Protein AF-I9AZZ5-F1 (afdb_monomer)

Nearest PDB structures (foldseek):
  7ktr-assembly1_F  TM=6.116E-01  e=5.425E+00  Homo sapiens
  7kts-assembly1_F  TM=6.116E-01  e=5.425E+00  Homo sapiens
  6tvh-assembly1_A  TM=5.166E-01  e=7.230E+00  Nematostella vectensis
  6tvh-assembly2_B  TM=5.058E-01  e=7.230E+00  Nematostella vectensis

Organism: NCBI:txid997881

Mean predicted aligned error: 4.33 Å

Sequence (51 aa):
MIPLEQCATILNKGKKKYDNEKVKIIRQYLYLLAELQIENEKIELTKKQEL

Secondary structure (DSSP, 8-state):
---HHHHHHHHTTSSS---HHHHHHHHHHHHHHHHHHHHHHHHHHHHHH--

Radius of gyration: 15.72 Å; Cα contacts (8 Å, |Δi|>4): 16; chains: 1; bounding box: 35×23×35 Å

Structure (mmCIF, N/CA/C/O backbone):
data_AF-I9AZZ5-F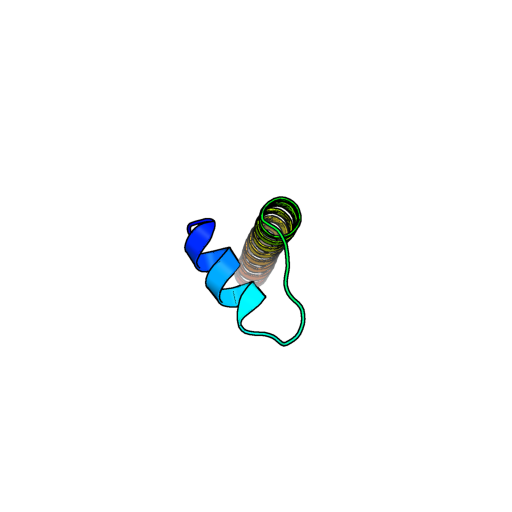1
#
_entry.id   AF-I9AZZ5-F1
#
loop_
_atom_site.group_PDB
_atom_site.id
_atom_site.type_symbol
_atom_site.label_atom_id
_atom_site.label_alt_id
_atom_site.label_comp_id
_atom_site.label_asym_id
_atom_site.label_entity_id
_atom_site.label_seq_id
_atom_site.pdbx_PDB_ins_code
_atom_site.Cartn_x
_atom_site.Cartn_y
_atom_site.Cartn_z
_atom_site.occupancy
_atom_site.B_iso_or_equiv
_atom_site.auth_seq_id
_atom_site.auth_comp_id
_atom_site.auth_asym_id
_atom_site.auth_atom_id
_atom_site.pdbx_PDB_model_num
ATOM 1 N N . MET A 1 1 ? -0.700 6.928 -8.851 1.00 86.44 1 MET A N 1
ATOM 2 C CA . MET A 1 1 ? -0.915 6.822 -7.388 1.00 86.44 1 MET A CA 1
ATOM 3 C C . MET A 1 1 ? -2.393 7.022 -7.078 1.00 86.44 1 MET A C 1
ATOM 5 O O . MET A 1 1 ? -3.013 7.869 -7.706 1.00 86.44 1 MET A O 1
ATOM 9 N N . ILE A 1 2 ? -2.958 6.261 -6.141 1.00 93.56 2 ILE A N 1
ATOM 10 C CA . ILE A 1 2 ? -4.345 6.412 -5.680 1.00 93.56 2 ILE A CA 1
ATOM 11 C C . ILE A 1 2 ? -4.508 7.559 -4.649 1.00 93.56 2 ILE A C 1
ATOM 13 O O . ILE A 1 2 ? -3.606 7.791 -3.823 1.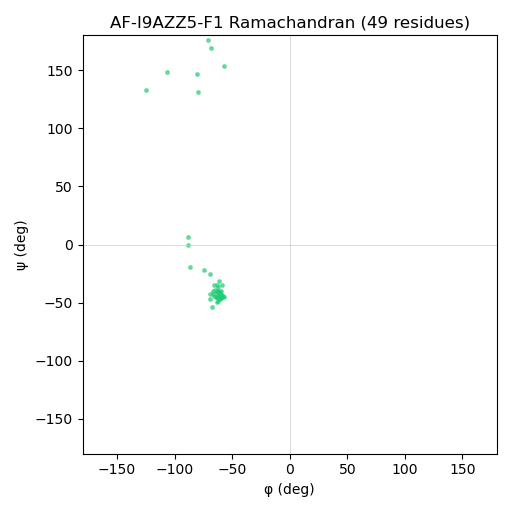00 93.56 2 ILE A O 1
ATOM 17 N N . PRO A 1 3 ? -5.658 8.264 -4.647 1.00 96.69 3 PRO A N 1
ATOM 18 C CA . PRO A 1 3 ? -6.020 9.245 -3.623 1.00 96.69 3 PRO A CA 1
ATOM 19 C C . PRO A 1 3 ? -6.022 8.663 -2.205 1.00 96.69 3 PRO A C 1
ATOM 21 O O . PRO A 1 3 ? -6.237 7.466 -2.001 1.00 96.69 3 PRO A O 1
ATOM 24 N N . LEU A 1 4 ? -5.804 9.522 -1.202 1.00 95.69 4 LEU A N 1
ATOM 25 C CA . LEU A 1 4 ? -5.757 9.095 0.202 1.00 95.69 4 LEU A CA 1
ATOM 26 C C . LEU A 1 4 ? -7.102 8.515 0.656 1.00 95.69 4 LEU A C 1
ATOM 28 O O . LEU A 1 4 ? -7.121 7.486 1.317 1.00 95.69 4 LEU A O 1
ATOM 32 N N . GLU A 1 5 ? -8.209 9.132 0.247 1.00 96.19 5 GLU A N 1
ATOM 33 C CA . GLU A 1 5 ? -9.577 8.703 0.575 1.00 96.19 5 GLU A CA 1
ATOM 34 C C . GLU A 1 5 ? -9.901 7.321 0.004 1.00 96.19 5 GLU A C 1
ATOM 36 O O . GLU A 1 5 ? -10.487 6.475 0.683 1.00 96.19 5 GLU A O 1
ATOM 41 N N . GLN A 1 6 ? -9.464 7.054 -1.229 1.00 97.12 6 GLN A N 1
ATOM 42 C CA . GLN A 1 6 ? -9.610 5.738 -1.844 1.00 97.12 6 GLN A CA 1
ATOM 43 C C . GLN A 1 6 ? -8.753 4.695 -1.119 1.00 97.12 6 GLN A C 1
ATOM 45 O O . GLN A 1 6 ? -9.235 3.602 -0.825 1.00 97.12 6 GLN A O 1
ATOM 50 N N . CYS A 1 7 ? -7.514 5.041 -0.755 1.00 96.88 7 CYS A N 1
ATOM 51 C CA . CYS A 1 7 ? -6.646 4.164 0.030 1.00 96.88 7 CYS A CA 1
ATOM 52 C C . CYS A 1 7 ? -7.246 3.861 1.413 1.00 96.88 7 CYS A C 1
ATOM 54 O O . CYS A 1 7 ? -7.317 2.699 1.810 1.00 96.88 7 CYS A O 1
ATOM 56 N N . ALA A 1 8 ? -7.763 4.881 2.103 1.00 97.19 8 ALA A N 1
ATOM 57 C CA . ALA A 1 8 ? -8.460 4.735 3.376 1.00 97.19 8 ALA A CA 1
ATOM 58 C C . ALA A 1 8 ? -9.680 3.822 3.232 1.00 97.19 8 ALA A C 1
ATOM 60 O O . ALA A 1 8 ? -9.855 2.908 4.030 1.00 97.19 8 ALA A O 1
ATOM 61 N N . THR A 1 9 ? -10.482 4.015 2.181 1.00 97.31 9 THR A N 1
ATOM 62 C CA . THR A 1 9 ? -11.650 3.173 1.886 1.00 97.31 9 THR A CA 1
ATOM 63 C C . THR A 1 9 ? -11.249 1.710 1.716 1.00 97.31 9 THR A C 1
ATOM 65 O O . THR A 1 9 ? -11.904 0.831 2.265 1.00 97.31 9 THR A O 1
ATOM 68 N N . ILE A 1 10 ? -10.165 1.426 0.991 1.00 96.19 10 ILE A N 1
ATOM 69 C CA . ILE A 1 10 ? -9.675 0.058 0.779 1.00 96.19 10 ILE A CA 1
ATOM 70 C C . ILE A 1 10 ? -9.154 -0.549 2.086 1.00 96.19 10 ILE A C 1
ATOM 72 O O . ILE A 1 10 ? -9.617 -1.616 2.488 1.00 96.19 10 ILE A O 1
ATOM 76 N N . LEU A 1 11 ? -8.234 0.132 2.776 1.00 95.19 11 LEU A N 1
ATOM 77 C CA . LEU A 1 11 ? -7.611 -0.373 4.006 1.00 95.19 11 LEU A CA 1
ATOM 78 C C . LEU A 1 11 ? -8.639 -0.575 5.124 1.00 95.19 11 LEU A C 1
ATOM 80 O O . LEU A 1 11 ? -8.576 -1.555 5.865 1.00 95.19 11 LEU A O 1
ATOM 84 N N . ASN A 1 12 ? -9.634 0.308 5.199 1.00 96.88 12 ASN A N 1
ATOM 85 C CA . ASN A 1 12 ? -10.681 0.263 6.208 1.00 96.88 12 ASN A CA 1
ATOM 86 C C .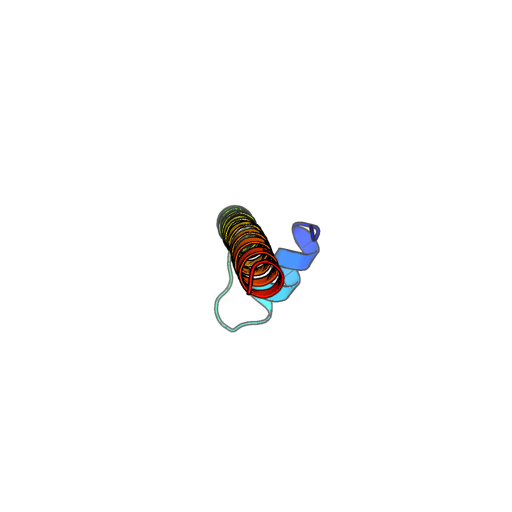 ASN A 1 12 ? -11.887 -0.592 5.807 1.00 96.88 12 ASN A C 1
ATOM 88 O O . ASN A 1 12 ? -12.849 -0.628 6.567 1.00 96.88 12 ASN A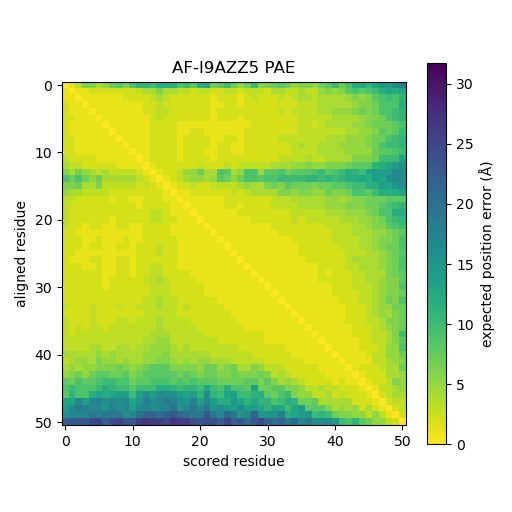 O 1
ATOM 92 N N . LYS A 1 13 ? -11.874 -1.329 4.687 1.00 96.06 13 LYS A N 1
ATOM 93 C CA . LYS A 1 13 ? -12.886 -2.379 4.437 1.00 96.06 13 LYS A CA 1
ATOM 94 C C . LYS A 1 13 ? -12.721 -3.576 5.377 1.00 96.0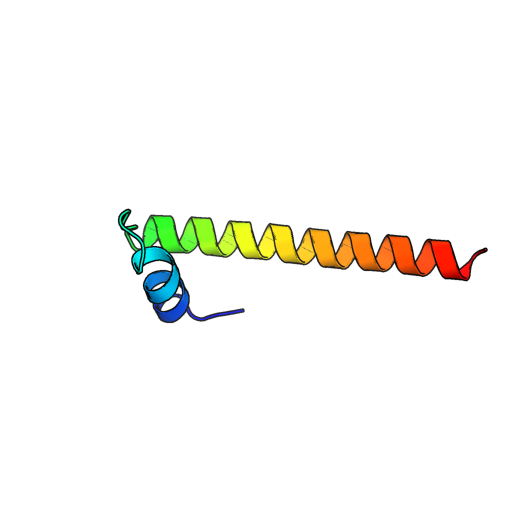6 13 LYS A C 1
ATOM 96 O O . LYS A 1 13 ? -13.696 -4.262 5.669 1.00 96.06 13 LYS A O 1
ATOM 101 N N . GLY A 1 14 ? -11.509 -3.809 5.881 1.00 90.19 14 GLY A N 1
ATOM 102 C CA . GLY A 1 14 ? -11.215 -4.886 6.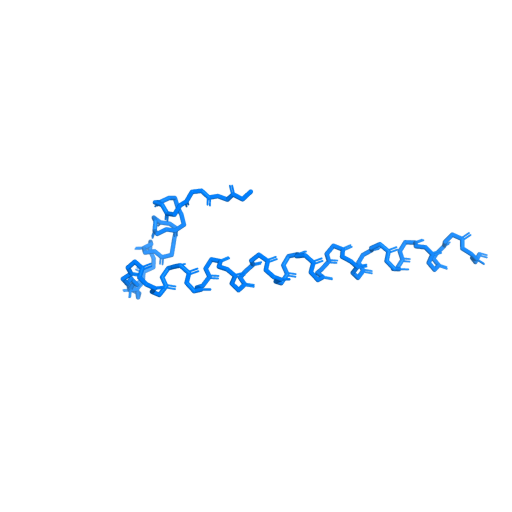823 1.00 90.19 14 GLY A CA 1
ATOM 103 C C . GLY A 1 14 ? -11.788 -4.663 8.228 1.00 90.19 14 GLY A C 1
ATOM 104 O O . GLY A 1 14 ? -12.351 -3.612 8.556 1.00 90.19 14 GLY A O 1
ATOM 105 N N . LYS A 1 15 ? -11.606 -5.674 9.089 1.00 90.81 15 LYS A N 1
ATOM 106 C CA . LYS A 1 15 ? -11.955 -5.593 10.520 1.00 90.81 15 LYS A CA 1
ATOM 107 C C . LYS A 1 15 ? -11.098 -4.559 11.255 1.00 90.81 15 LYS A C 1
ATOM 109 O O . LYS A 1 15 ? -11.606 -3.825 12.095 1.00 90.81 15 LYS A O 1
ATOM 114 N N . LYS A 1 16 ? -9.806 -4.487 10.922 1.00 93.12 16 LYS A N 1
ATOM 115 C CA . LYS A 1 16 ? -8.883 -3.488 11.467 1.00 93.12 16 LYS A CA 1
ATOM 116 C C . LYS A 1 16 ? -9.082 -2.163 10.739 1.00 93.12 16 LYS A C 1
ATOM 118 O O . LYS A 1 16 ? -9.125 -2.138 9.512 1.00 93.12 16 LYS A O 1
ATOM 123 N N . LYS A 1 17 ? -9.214 -1.084 11.507 1.00 95.31 17 LYS A N 1
ATOM 124 C CA . LYS A 1 17 ? -9.325 0.280 10.990 1.00 95.31 17 LYS A CA 1
ATOM 125 C C . LYS A 1 17 ? -8.025 1.036 11.240 1.00 95.31 17 LYS A C 1
ATOM 127 O O . LYS A 1 17 ? -7.331 0.793 12.229 1.00 95.31 17 LYS A O 1
ATOM 132 N N . TYR A 1 18 ? -7.727 1.954 10.340 1.00 96.88 18 TYR A N 1
ATOM 133 C CA . TYR A 1 18 ? -6.555 2.806 10.336 1.00 96.88 18 TYR A CA 1
ATOM 134 C C . TYR A 1 18 ? -7.017 4.259 10.273 1.00 96.88 18 TYR A C 1
ATOM 136 O O . TYR A 1 18 ? -7.887 4.613 9.473 1.00 96.88 18 TYR A O 1
ATOM 144 N N . ASP A 1 19 ? -6.426 5.083 11.131 1.00 97.25 19 ASP A N 1
ATOM 145 C CA . ASP A 1 19 ? -6.532 6.536 11.055 1.00 97.25 19 ASP A CA 1
ATOM 146 C C . ASP A 1 19 ? -5.793 7.082 9.819 1.00 97.25 19 ASP A C 1
ATOM 148 O O . ASP A 1 19 ? -5.039 6.375 9.141 1.00 97.25 19 ASP A O 1
ATOM 152 N N . ASN A 1 20 ? -6.005 8.363 9.519 1.00 95.88 20 ASN A N 1
ATOM 153 C CA . ASN A 1 20 ? -5.421 8.996 8.339 1.00 95.88 20 ASN A CA 1
ATOM 154 C C . ASN A 1 20 ? -3.884 8.996 8.339 1.00 95.88 20 ASN A C 1
ATOM 156 O O . ASN A 1 20 ? -3.290 8.938 7.263 1.00 95.88 20 ASN A O 1
ATOM 160 N N . GLU A 1 21 ? -3.228 9.063 9.500 1.00 97.62 21 GLU A N 1
ATOM 161 C CA . GLU A 1 21 ? -1.763 9.041 9.574 1.00 97.62 21 GLU A CA 1
ATOM 162 C C . GLU A 1 21 ? -1.219 7.665 9.199 1.00 97.62 21 GLU A C 1
ATOM 164 O O . GLU A 1 21 ? -0.359 7.552 8.323 1.00 97.62 21 GLU A O 1
ATOM 169 N N . LYS A 1 22 ? -1.795 6.600 9.763 1.00 97.81 22 LYS A N 1
ATOM 170 C CA . LYS A 1 22 ? -1.449 5.225 9.398 1.00 97.81 22 LYS A CA 1
ATOM 171 C C . LYS A 1 22 ? -1.736 4.941 7.928 1.00 97.81 22 LYS A C 1
ATOM 173 O O . LYS A 1 22 ? -0.907 4.322 7.268 1.00 97.81 22 LYS A O 1
ATOM 178 N N . VAL A 1 23 ? -2.861 5.421 7.388 1.00 97.62 23 VAL A N 1
ATOM 179 C CA . VAL A 1 23 ? -3.172 5.282 5.954 1.00 97.62 23 VAL A CA 1
ATOM 180 C C . VAL A 1 23 ? -2.100 5.962 5.096 1.00 97.62 23 VAL A C 1
ATOM 1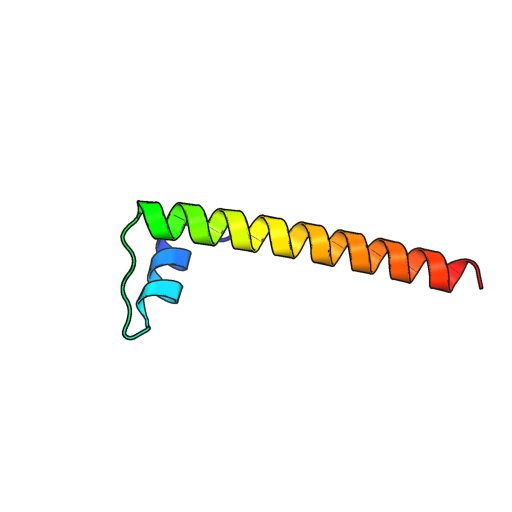82 O O . VAL A 1 23 ? -1.667 5.376 4.105 1.00 97.62 23 VAL A O 1
ATOM 185 N N . LYS A 1 24 ? -1.625 7.163 5.462 1.00 97.88 24 LYS A N 1
ATOM 186 C CA . LYS A 1 24 ? -0.550 7.855 4.725 1.00 97.88 24 LYS A CA 1
ATOM 187 C C . LYS A 1 24 ? 0.742 7.038 4.704 1.00 97.88 24 LYS A C 1
ATOM 189 O O . LYS A 1 24 ? 1.310 6.871 3.626 1.00 97.88 24 LYS A O 1
ATOM 194 N N . ILE A 1 25 ? 1.158 6.515 5.859 1.00 98.25 25 ILE A N 1
ATOM 195 C CA . ILE A 1 25 ? 2.386 5.718 6.002 1.00 98.25 25 ILE A CA 1
ATOM 196 C C . ILE A 1 25 ? 2.287 4.428 5.184 1.00 98.25 25 ILE A C 1
ATOM 198 O O . ILE A 1 25 ? 3.167 4.139 4.376 1.00 98.25 25 ILE A O 1
ATOM 202 N N . ILE A 1 26 ? 1.187 3.682 5.331 1.00 96.88 26 ILE A N 1
ATOM 203 C CA . ILE A 1 26 ? 0.958 2.439 4.579 1.00 96.88 26 ILE A CA 1
ATOM 204 C C . ILE A 1 26 ? 0.962 2.724 3.075 1.00 96.88 26 ILE A C 1
ATOM 206 O O . ILE A 1 26 ? 1.608 2.011 2.314 1.00 96.88 26 ILE A O 1
ATOM 210 N N . ARG A 1 27 ? 0.285 3.792 2.639 1.00 97.19 27 ARG A N 1
ATOM 211 C CA . ARG A 1 27 ? 0.233 4.185 1.228 1.00 97.19 27 ARG A CA 1
ATOM 212 C C . ARG A 1 27 ? 1.620 4.502 0.666 1.00 97.19 27 ARG A C 1
ATOM 214 O O . ARG A 1 27 ? 1.930 4.053 -0.430 1.00 97.19 27 ARG A O 1
ATOM 221 N N . GLN A 1 28 ? 2.439 5.260 1.397 1.00 97.94 28 GLN A N 1
ATOM 222 C CA . GLN A 1 28 ? 3.811 5.575 0.981 1.00 97.94 28 GLN A CA 1
ATOM 223 C C . GLN A 1 28 ? 4.673 4.317 0.887 1.00 97.94 28 GLN A C 1
ATOM 225 O O . GLN A 1 28 ? 5.360 4.123 -0.111 1.00 97.94 28 GLN A O 1
ATOM 230 N N . TYR A 1 29 ? 4.584 3.437 1.884 1.00 98.12 29 TYR A N 1
ATOM 231 C CA . TYR A 1 29 ? 5.332 2.186 1.888 1.00 98.12 29 TYR A CA 1
ATOM 232 C C . TYR A 1 29 ? 4.955 1.278 0.709 1.00 98.12 29 TYR A C 1
ATOM 234 O O . TYR A 1 29 ? 5.830 0.746 0.034 1.00 98.12 29 TYR A O 1
ATOM 242 N N . LEU A 1 30 ? 3.660 1.148 0.404 1.00 96.75 30 LEU A N 1
ATOM 243 C CA . LEU A 1 30 ? 3.196 0.355 -0.738 1.00 96.75 30 LEU A CA 1
ATOM 244 C C . LEU A 1 30 ? 3.680 0.915 -2.082 1.00 96.75 30 LEU A C 1
ATOM 246 O O . LEU A 1 30 ? 3.964 0.135 -2.987 1.00 96.75 30 LEU A O 1
ATOM 250 N N . TYR A 1 31 ? 3.795 2.238 -2.224 1.00 97.44 31 TYR A N 1
ATOM 251 C CA . TYR A 1 31 ? 4.374 2.829 -3.432 1.00 97.44 31 TYR A CA 1
ATOM 252 C C . TYR A 1 31 ? 5.866 2.561 -3.556 1.00 97.44 31 TYR A C 1
ATOM 254 O O . TYR A 1 31 ? 6.294 2.164 -4.633 1.00 97.44 31 TYR A O 1
ATOM 262 N N . LEU A 1 32 ? 6.620 2.678 -2.461 1.00 98.00 32 LEU A N 1
ATOM 263 C CA . LEU A 1 32 ? 8.036 2.318 -2.454 1.00 98.00 32 LEU A CA 1
ATOM 264 C C . LEU A 1 32 ? 8.239 0.859 -2.892 1.00 98.00 32 LEU A C 1
ATOM 266 O O . LEU A 1 32 ? 9.085 0.575 -3.732 1.00 98.00 32 LEU A O 1
ATOM 270 N N . LEU A 1 33 ? 7.431 -0.069 -2.370 1.00 98.00 33 LEU A N 1
ATOM 271 C CA . LEU A 1 33 ? 7.494 -1.473 -2.785 1.00 98.00 33 LEU A CA 1
ATOM 272 C C . LEU A 1 33 ? 7.169 -1.663 -4.272 1.00 98.00 33 LEU A C 1
ATOM 274 O O . LEU A 1 33 ? 7.814 -2.470 -4.937 1.00 98.00 33 LEU A O 1
ATOM 278 N N . ALA A 1 34 ? 6.184 -0.933 -4.798 1.00 97.00 34 ALA A N 1
ATOM 279 C CA . ALA A 1 34 ? 5.820 -1.011 -6.209 1.00 97.00 34 ALA A CA 1
ATOM 280 C C . ALA A 1 34 ? 6.936 -0.474 -7.120 1.00 97.00 34 ALA A C 1
ATOM 282 O O . ALA A 1 34 ? 7.215 -1.071 -8.156 1.00 97.00 34 ALA A O 1
ATOM 283 N N . GLU A 1 35 ? 7.592 0.620 -6.730 1.00 97.19 35 GLU A N 1
ATOM 284 C CA . GLU A 1 35 ? 8.736 1.184 -7.455 1.00 97.19 35 GLU A CA 1
ATOM 285 C C . GLU A 1 35 ? 9.901 0.191 -7.502 1.00 97.19 35 GLU A C 1
ATOM 287 O O . GLU A 1 35 ? 10.387 -0.127 -8.587 1.00 97.19 35 GLU A O 1
ATOM 292 N N . LEU A 1 36 ? 10.262 -0.391 -6.354 1.00 97.94 36 LEU A N 1
ATOM 293 C CA . LEU A 1 36 ? 11.302 -1.421 -6.268 1.00 97.94 36 LEU A CA 1
ATOM 294 C C . LEU A 1 36 ? 10.973 -2.655 -7.121 1.00 97.94 36 LEU A C 1
ATOM 296 O O . LEU A 1 36 ? 11.852 -3.212 -7.776 1.00 97.94 36 LEU A O 1
ATOM 300 N N . GLN A 1 37 ? 9.708 -3.083 -7.144 1.00 97.19 37 GLN A N 1
ATOM 301 C CA . GLN A 1 37 ? 9.268 -4.202 -7.979 1.00 97.19 37 GLN A CA 1
ATOM 302 C C . GLN A 1 37 ? 9.440 -3.891 -9.473 1.00 97.19 37 GLN A C 1
ATOM 304 O O . GLN A 1 37 ? 9.974 -4.715 -10.212 1.00 97.19 37 GLN A O 1
ATOM 309 N N . ILE A 1 38 ? 9.044 -2.691 -9.909 1.00 96.94 38 ILE A N 1
A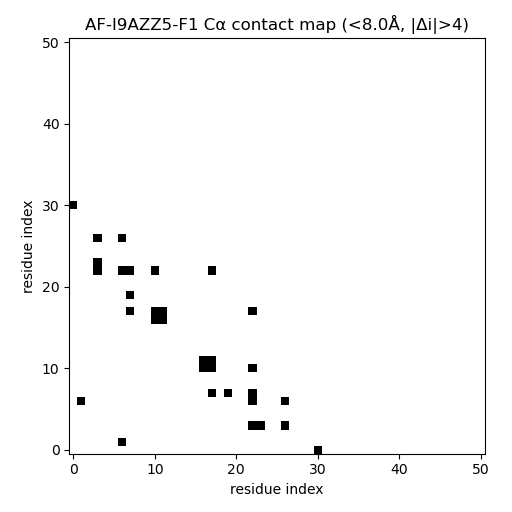TOM 310 C CA . ILE A 1 38 ? 9.204 -2.241 -11.299 1.00 96.94 38 ILE A CA 1
ATOM 311 C C . ILE A 1 38 ? 10.689 -2.166 -11.682 1.00 96.94 38 ILE A C 1
ATOM 313 O O . ILE A 1 38 ? 11.059 -2.533 -12.797 1.00 96.94 38 ILE A O 1
ATOM 317 N N . GLU A 1 39 ? 11.553 -1.682 -10.788 1.00 96.88 39 GLU A N 1
ATO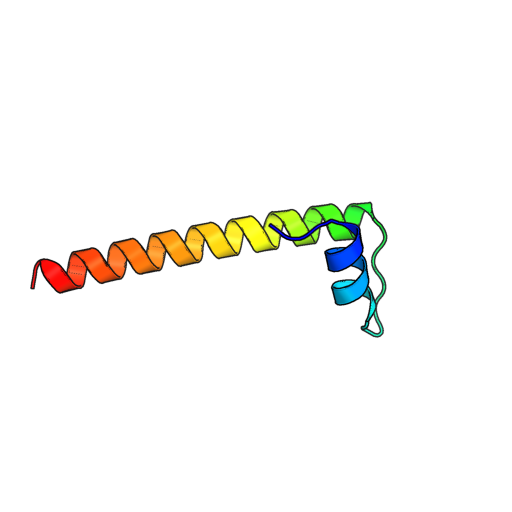M 318 C CA . GLU A 1 39 ? 13.002 -1.637 -11.017 1.00 96.88 39 GLU A CA 1
ATOM 319 C C . GLU A 1 39 ? 13.605 -3.036 -11.154 1.00 96.88 39 GLU A C 1
ATOM 321 O O . GLU A 1 39 ? 14.348 -3.292 -12.103 1.00 96.88 39 GLU A O 1
ATOM 326 N N . ASN A 1 40 ? 13.226 -3.962 -10.273 1.00 96.56 40 ASN A N 1
ATOM 327 C CA . ASN A 1 40 ? 13.657 -5.355 -10.360 1.00 96.56 40 ASN A CA 1
ATOM 328 C C . ASN A 1 40 ? 13.218 -6.006 -11.678 1.00 96.56 40 ASN A C 1
ATOM 330 O O . ASN A 1 40 ? 14.016 -6.672 -12.332 1.00 96.56 40 ASN A O 1
ATOM 334 N N . GLU A 1 41 ? 11.976 -5.780 -12.108 1.00 96.44 41 GLU A N 1
ATOM 335 C CA . GLU A 1 41 ? 11.468 -6.301 -13.382 1.00 96.44 41 GLU A CA 1
ATOM 336 C C . GLU A 1 41 ? 12.236 -5.743 -14.584 1.00 96.44 41 GLU A C 1
ATOM 338 O O . GLU A 1 41 ? 12.557 -6.494 -15.505 1.00 96.44 41 GLU A O 1
ATOM 343 N N . LYS A 1 42 ? 12.599 -4.453 -14.568 1.00 95.94 42 LYS A N 1
ATOM 344 C CA . LYS A 1 42 ? 13.455 -3.854 -15.605 1.00 95.94 42 LYS A CA 1
ATOM 345 C C . LYS A 1 42 ? 14.829 -4.516 -15.650 1.00 95.94 42 LYS A C 1
ATOM 347 O O . LYS A 1 42 ? 15.292 -4.850 -16.734 1.00 95.94 42 LYS A O 1
ATOM 352 N N . ILE A 1 43 ? 15.456 -4.733 -14.493 1.00 94.25 43 ILE A N 1
ATOM 353 C CA . ILE A 1 43 ? 16.761 -5.402 -14.399 1.00 94.25 43 ILE A CA 1
ATOM 354 C C . ILE A 1 43 ? 16.683 -6.818 -14.984 1.00 94.25 43 ILE A C 1
ATOM 356 O O . ILE A 1 43 ? 17.540 -7.209 -15.775 1.00 94.25 43 ILE A O 1
ATOM 360 N N . GLU A 1 44 ? 15.649 -7.580 -14.630 1.00 93.44 44 GLU A N 1
ATOM 361 C CA . GLU A 1 44 ? 15.450 -8.940 -15.142 1.00 93.44 44 GLU A CA 1
ATOM 362 C C . GLU A 1 44 ? 15.166 -8.976 -16.650 1.00 93.44 44 GLU A C 1
ATOM 364 O O . GLU A 1 44 ? 15.617 -9.890 -17.340 1.00 93.44 44 GLU A O 1
ATOM 369 N N . LEU A 1 45 ? 14.455 -7.982 -17.189 1.00 90.19 45 LEU A N 1
ATOM 370 C CA . LEU A 1 45 ? 14.240 -7.846 -18.632 1.00 90.19 45 LEU A CA 1
ATOM 371 C C . LEU A 1 45 ? 15.545 -7.547 -19.379 1.00 90.19 45 LEU A C 1
ATOM 373 O O . LEU A 1 45 ? 15.801 -8.188 -20.395 1.00 90.19 45 LEU A O 1
ATOM 377 N N . THR A 1 46 ? 16.382 -6.639 -18.868 1.00 87.31 46 THR A N 1
ATOM 378 C CA . THR A 1 46 ? 17.681 -6.320 -19.482 1.00 87.31 46 THR A CA 1
ATOM 379 C C . THR A 1 46 ? 18.592 -7.546 -19.514 1.00 87.31 46 THR A C 1
ATOM 381 O O . THR A 1 46 ? 19.122 -7.886 -20.567 1.00 87.31 46 THR A O 1
ATOM 384 N N . LYS A 1 47 ? 18.689 -8.296 -18.406 1.00 84.94 47 LYS A N 1
ATOM 385 C CA . LYS A 1 47 ? 19.488 -9.535 -18.348 1.00 84.94 47 LYS A CA 1
ATOM 386 C C . LYS A 1 47 ? 19.052 -10.585 -19.373 1.00 84.94 47 LYS A C 1
ATOM 388 O O . LYS A 1 47 ? 19.885 -11.324 -19.881 1.00 84.94 47 LYS A O 1
ATOM 393 N N . LYS A 1 48 ? 17.750 -10.675 -19.667 1.00 76.81 48 LYS A N 1
ATOM 394 C CA . LYS A 1 48 ? 17.209 -11.610 -20.669 1.00 76.81 48 LYS A CA 1
ATOM 395 C C . LYS A 1 48 ? 17.489 -11.189 -22.111 1.00 76.81 48 LYS A C 1
ATOM 397 O O . LYS A 1 48 ? 17.398 -12.036 -22.986 1.00 76.81 48 LYS A O 1
ATOM 402 N N . GLN A 1 49 ? 17.750 -9.908 -22.368 1.00 68.88 49 GLN A N 1
ATOM 403 C CA . GLN A 1 49 ? 18.056 -9.392 -23.708 1.00 68.88 49 GLN A CA 1
ATOM 404 C C . GLN A 1 49 ? 19.548 -9.496 -24.054 1.00 68.88 49 GLN A C 1
ATOM 406 O O . GLN A 1 49 ? 19.903 -9.444 -25.227 1.00 68.88 49 GLN A O 1
ATOM 411 N N . GLU A 1 50 ? 20.410 -9.640 -23.045 1.00 67.00 50 GLU A N 1
ATOM 412 C CA . GLU A 1 50 ? 21.864 -9.807 -23.190 1.00 67.00 50 GLU A CA 1
ATOM 413 C C . GLU A 1 50 ? 22.304 -11.281 -23.348 1.00 67.00 50 GLU A C 1
ATOM 415 O O . GLU A 1 50 ? 23.497 -11.550 -23.493 1.00 67.00 50 GLU A O 1
ATOM 420 N N . LEU A 1 51 ? 21.353 -12.223 -23.324 1.00 55.97 51 LEU A N 1
ATOM 421 C CA . LEU A 1 51 ? 21.530 -13.682 -23.406 1.00 55.97 51 LEU A CA 1
ATOM 422 C C . LEU A 1 51 ? 20.989 -14.222 -24.735 1.00 55.97 51 LEU A C 1
ATOM 424 O O . LEU A 1 51 ? 21.653 -15.113 -25.308 1.00 55.97 51 LEU A O 1
#

Solvent-accessible surface area (backbone atoms only — not comparable to full-atom values): 3068 Å² total; per-residue (Å²): 137,83,55,70,69,59,49,42,54,60,60,45,68,52,92,62,75,67,56,74,66,54,41,51,53,53,52,52,51,54,49,54,54,50,52,53,50,54,52,51,52,50,54,55,51,53,59,61,73,78,106

pLDDT: mean 93.36, std 8.47, range [55.97, 98.25]

Foldseek 3Di:
DDDLVVLQVVVCVDPDHDDSVRSVVVVVVVVVVVVVVVVVVVVVVVVVVVD